Protein AF-A0A536QYJ9-F1 (afdb_monomer_lite)

Structure (mmCIF, N/CA/C/O backbone):
data_AF-A0A536QYJ9-F1
#
_entry.id   AF-A0A536QYJ9-F1
#
loop_
_atom_site.group_PDB
_atom_site.id
_atom_site.type_symbol
_atom_site.label_atom_id
_atom_site.label_alt_id
_atom_site.label_comp_id
_atom_site.label_asym_id
_atom_site.label_entity_id
_atom_site.label_seq_id
_atom_site.pdbx_PDB_ins_code
_atom_site.Cartn_x
_atom_site.Cartn_y
_atom_site.Cartn_z
_atom_site.occupancy
_atom_site.B_iso_or_equiv
_atom_site.auth_seq_id
_atom_site.auth_comp_id
_atom_site.auth_asym_id
_atom_site.auth_atom_id
_atom_site.pdbx_PDB_model_num
ATOM 1 N N . MET A 1 1 ? 11.737 17.768 -18.672 1.00 43.53 1 MET A N 1
ATOM 2 C CA . MET A 1 1 ? 11.820 16.689 -17.664 1.00 43.53 1 MET A CA 1
ATOM 3 C C . MET A 1 1 ? 13.024 15.822 -18.022 1.00 43.53 1 MET A C 1
ATOM 5 O O . MET A 1 1 ? 13.058 15.321 -19.137 1.00 43.53 1 MET A O 1
ATOM 9 N N . ARG A 1 2 ? 14.069 15.742 -17.184 1.00 56.22 2 ARG A N 1
ATOM 10 C CA . ARG A 1 2 ? 15.204 14.832 -17.441 1.00 56.22 2 ARG A CA 1
ATOM 11 C C . ARG A 1 2 ? 14.772 13.423 -17.020 1.00 56.22 2 ARG A C 1
ATOM 13 O O . ARG A 1 2 ? 14.446 13.232 -15.855 1.00 56.22 2 ARG A O 1
ATOM 20 N N . GLY A 1 3 ? 14.692 12.487 -17.964 1.00 69.94 3 GLY A N 1
ATOM 21 C CA . GLY A 1 3 ? 14.377 11.081 -17.687 1.00 69.94 3 GLY A CA 1
ATOM 22 C C . GLY A 1 3 ? 15.597 10.288 -17.201 1.00 69.94 3 GLY A C 1
ATOM 23 O O . GLY A 1 3 ? 16.715 10.798 -17.195 1.00 69.94 3 GLY A O 1
ATOM 24 N N . LEU A 1 4 ? 15.387 9.020 -16.839 1.00 80.19 4 LEU A N 1
ATOM 25 C CA . LEU A 1 4 ? 16.443 8.099 -16.388 1.00 80.19 4 LEU A CA 1
ATOM 26 C C . LEU A 1 4 ? 17.184 7.382 -17.538 1.00 80.19 4 LEU A C 1
ATOM 28 O O . LEU A 1 4 ? 18.007 6.519 -17.275 1.00 80.19 4 LEU A O 1
ATOM 32 N N . GLY A 1 5 ? 16.945 7.732 -18.807 1.00 74.44 5 GLY A N 1
ATOM 33 C CA . GLY A 1 5 ? 17.399 6.944 -19.970 1.00 74.44 5 GLY A CA 1
ATOM 34 C C . GLY A 1 5 ? 18.917 6.765 -20.148 1.00 74.44 5 GLY A C 1
ATOM 35 O O . GLY A 1 5 ? 19.335 5.905 -20.914 1.00 74.44 5 GLY A O 1
ATOM 36 N N . ALA A 1 6 ? 19.750 7.541 -19.447 1.00 81.06 6 ALA A N 1
ATOM 37 C CA . ALA A 1 6 ? 21.211 7.401 -19.471 1.00 81.06 6 ALA A CA 1
ATOM 38 C C . ALA A 1 6 ? 21.770 6.551 -18.309 1.00 81.06 6 ALA A C 1
ATOM 40 O O . ALA A 1 6 ? 22.979 6.340 -18.232 1.00 81.06 6 ALA A O 1
ATOM 41 N N . VAL A 1 7 ? 20.916 6.084 -17.390 1.00 85.88 7 VAL A N 1
ATOM 42 C CA . VAL A 1 7 ? 21.315 5.312 -16.206 1.00 85.88 7 VAL A CA 1
ATOM 43 C C . VAL A 1 7 ? 20.515 4.016 -16.103 1.00 85.88 7 VAL A C 1
ATOM 45 O O . VAL A 1 7 ? 19.355 3.955 -16.495 1.00 85.88 7 VAL A O 1
ATOM 48 N N . ARG A 1 8 ? 21.129 2.970 -15.540 1.00 85.88 8 ARG A N 1
ATOM 49 C CA . ARG A 1 8 ? 20.443 1.713 -15.204 1.00 85.88 8 ARG A CA 1
ATOM 50 C C . ARG A 1 8 ? 20.283 1.599 -13.687 1.00 85.88 8 ARG A C 1
ATOM 52 O O . ARG A 1 8 ? 21.277 1.322 -13.007 1.00 85.88 8 ARG A O 1
ATOM 59 N N . PRO A 1 9 ? 19.078 1.832 -13.134 1.00 88.06 9 PRO A N 1
ATOM 60 C CA . PRO A 1 9 ? 18.831 1.646 -11.710 1.00 88.06 9 PRO A CA 1
ATOM 61 C C . PRO A 1 9 ? 19.099 0.196 -11.308 1.00 88.06 9 PRO A C 1
ATOM 63 O O . PRO A 1 9 ? 18.628 -0.730 -11.957 1.00 88.06 9 PRO A O 1
ATOM 66 N N . ARG A 1 10 ? 19.858 -0.009 -10.228 1.00 90.94 10 ARG A N 1
ATOM 67 C CA . ARG A 1 10 ? 20.117 -1.358 -9.691 1.00 90.94 10 ARG A CA 1
ATOM 68 C C . ARG A 1 10 ? 19.046 -1.832 -8.714 1.00 90.94 10 ARG A C 1
ATOM 70 O O . ARG A 1 10 ? 18.957 -3.021 -8.438 1.00 90.94 10 ARG A O 1
ATOM 77 N N . VAL A 1 11 ? 18.288 -0.900 -8.145 1.00 92.44 11 VAL A N 1
ATOM 78 C CA . VAL A 1 11 ? 17.283 -1.164 -7.116 1.00 92.44 11 VAL A CA 1
ATOM 79 C C . VAL A 1 11 ? 16.106 -0.226 -7.343 1.00 92.44 11 VAL A C 1
ATOM 81 O O . VAL A 1 11 ? 16.300 0.976 -7.519 1.00 92.44 11 VAL A O 1
ATOM 84 N N . LEU A 1 12 ? 14.898 -0.780 -7.281 1.00 92.44 12 LEU A N 1
ATOM 85 C CA . LEU A 1 12 ? 13.642 -0.043 -7.211 1.00 92.44 12 LEU A CA 1
ATOM 86 C C . LEU A 1 12 ? 12.923 -0.450 -5.921 1.00 92.44 12 LEU A C 1
ATOM 88 O O . LEU A 1 12 ? 12.764 -1.637 -5.646 1.00 92.44 12 LEU A O 1
ATOM 92 N N . ARG A 1 13 ? 12.522 0.534 -5.114 1.00 95.44 13 ARG A N 1
ATOM 93 C CA . ARG A 1 13 ? 11.720 0.349 -3.897 1.00 95.44 13 ARG A CA 1
ATOM 94 C C . ARG A 1 13 ? 10.723 1.492 -3.801 1.00 95.44 13 ARG A C 1
ATOM 96 O O . ARG A 1 13 ? 11.079 2.628 -4.104 1.00 95.44 13 ARG A O 1
ATOM 103 N N . GLY A 1 14 ? 9.508 1.198 -3.361 1.00 95.25 14 GLY A N 1
ATOM 104 C CA . GLY A 1 14 ? 8.482 2.214 -3.179 1.00 95.25 14 GLY A CA 1
ATOM 105 C C . GLY A 1 14 ? 7.215 1.655 -2.551 1.00 95.25 14 GLY A C 1
ATOM 106 O O . GLY A 1 14 ? 6.963 0.453 -2.605 1.00 95.25 14 GLY A O 1
ATOM 107 N N . LEU A 1 15 ? 6.428 2.557 -1.970 1.00 97.00 15 LEU A N 1
ATOM 108 C CA . LEU A 1 15 ? 5.055 2.303 -1.554 1.00 97.00 15 LEU A CA 1
ATOM 109 C C . LEU A 1 15 ? 4.164 2.508 -2.779 1.00 97.00 15 LEU A C 1
ATOM 111 O O . LEU A 1 15 ? 3.984 3.635 -3.237 1.00 97.00 15 LEU A O 1
ATOM 115 N N . LEU A 1 16 ? 3.694 1.410 -3.368 1.00 97.44 16 LEU A N 1
ATOM 116 C CA . LEU A 1 16 ? 3.023 1.436 -4.674 1.00 97.44 16 LEU A CA 1
ATOM 117 C C . LEU A 1 16 ? 1.493 1.378 -4.573 1.00 97.44 16 LEU A C 1
ATOM 119 O O . LEU A 1 16 ? 0.806 1.662 -5.553 1.00 97.44 16 LEU A O 1
ATOM 123 N N . ASN A 1 17 ? 0.953 1.074 -3.394 1.00 97.62 17 ASN A N 1
ATOM 124 C CA . ASN A 1 17 ? -0.481 0.978 -3.160 1.00 97.62 17 ASN A CA 1
ATOM 125 C C . ASN A 1 17 ? -0.909 1.895 -2.002 1.00 97.62 17 ASN A C 1
ATOM 127 O O . ASN A 1 17 ? -0.376 1.820 -0.893 1.00 97.62 17 ASN A O 1
ATOM 131 N N . GLY A 1 18 ? -1.847 2.803 -2.288 1.00 96.56 18 GLY A N 1
ATOM 132 C CA . GLY A 1 18 ? -2.297 3.826 -1.342 1.00 96.56 18 GLY A CA 1
ATOM 133 C C . GLY A 1 18 ? -3.121 3.249 -0.192 1.00 96.56 18 GLY A C 1
ATOM 134 O O . GLY A 1 18 ? -2.906 3.638 0.954 1.00 96.56 18 GLY A O 1
ATOM 135 N N . THR A 1 19 ? -3.994 2.282 -0.481 1.00 97.94 19 THR A N 1
ATOM 136 C CA . THR A 1 19 ? -4.867 1.609 0.489 1.00 97.94 19 THR A CA 1
ATOM 137 C C . THR A 1 19 ? -4.063 0.912 1.585 1.00 97.94 19 THR A C 1
ATOM 139 O O . THR A 1 19 ? -4.215 1.214 2.766 1.00 97.94 19 THR A O 1
ATOM 142 N N . THR A 1 20 ? -3.126 0.045 1.203 1.00 97.69 20 THR A N 1
ATOM 143 C CA . THR A 1 20 ? -2.227 -0.655 2.135 1.00 97.69 20 THR A CA 1
ATOM 144 C C . THR A 1 20 ? -1.313 0.306 2.883 1.00 97.69 20 THR A C 1
ATOM 146 O O . THR A 1 20 ? -1.110 0.139 4.083 1.00 97.69 20 THR A O 1
ATOM 149 N N . THR A 1 21 ? -0.816 1.360 2.226 1.00 97.88 21 THR A N 1
ATOM 150 C CA . THR A 1 21 ? -0.031 2.405 2.904 1.00 97.88 21 THR A CA 1
ATOM 151 C C . THR A 1 21 ? -0.855 3.095 3.993 1.00 97.88 21 THR A C 1
ATOM 153 O O . THR A 1 21 ? -0.365 3.297 5.106 1.00 97.88 21 THR A O 1
ATOM 156 N N . TYR A 1 22 ? -2.116 3.428 3.706 1.00 98.06 22 TYR A N 1
ATOM 157 C CA . TYR A 1 22 ? -3.022 4.018 4.685 1.00 98.06 22 TYR A CA 1
ATOM 158 C C . TYR A 1 22 ? -3.267 3.064 5.859 1.00 98.06 22 TYR A C 1
ATOM 160 O O . TYR A 1 22 ? -3.082 3.473 7.007 1.00 98.06 22 TYR A O 1
ATOM 168 N N . ILE A 1 23 ? -3.604 1.801 5.581 1.00 98.25 23 ILE A N 1
ATOM 169 C CA . ILE A 1 23 ? -3.853 0.766 6.596 1.00 98.25 23 ILE A CA 1
ATOM 170 C C . ILE A 1 23 ? -2.636 0.605 7.515 1.00 98.25 23 ILE A C 1
ATOM 172 O O . ILE A 1 23 ? -2.773 0.732 8.731 1.00 98.25 23 ILE A O 1
ATOM 176 N N . CYS A 1 24 ? -1.432 0.440 6.956 1.00 98.12 24 CYS A N 1
ATOM 177 C CA . CYS A 1 24 ? -0.199 0.351 7.741 1.00 98.12 24 CYS A CA 1
ATOM 178 C C . CYS A 1 24 ? 0.015 1.597 8.614 1.00 98.12 24 CYS A C 1
ATOM 180 O O . CYS A 1 24 ? 0.314 1.460 9.797 1.00 98.12 24 CYS A O 1
ATOM 182 N N . SER A 1 25 ? -0.229 2.805 8.085 1.00 98.25 25 SER A N 1
ATOM 183 C CA . SER A 1 25 ? -0.109 4.045 8.872 1.00 98.25 25 SER A CA 1
ATOM 184 C C . SER A 1 25 ? -1.084 4.104 10.053 1.00 98.25 25 SER A C 1
ATOM 186 O O . SER A 1 25 ? -0.780 4.703 11.080 1.00 98.25 25 SER A O 1
ATOM 188 N N . ARG A 1 26 ? -2.276 3.501 9.926 1.00 98.50 26 ARG A N 1
ATOM 189 C CA . ARG A 1 26 ? -3.245 3.402 11.025 1.00 98.50 26 ARG A CA 1
ATOM 190 C C . ARG A 1 26 ? -2.792 2.361 12.048 1.00 98.50 26 ARG A C 1
ATOM 192 O O . ARG A 1 26 ? -2.847 2.632 13.247 1.00 98.50 26 ARG A O 1
ATOM 199 N N . MET A 1 27 ? -2.289 1.218 11.593 1.00 98.50 27 MET A N 1
ATOM 200 C CA . MET A 1 27 ? -1.757 0.173 12.472 1.00 98.50 27 MET A CA 1
ATOM 201 C C . MET A 1 27 ? -0.539 0.652 13.273 1.00 98.50 27 MET A C 1
ATOM 203 O O . MET A 1 27 ? -0.427 0.340 14.455 1.00 98.50 27 MET A O 1
ATOM 207 N N . GLU A 1 28 ? 0.322 1.493 12.691 1.00 98.44 28 GLU A N 1
ATOM 208 C CA . GLU A 1 28 ? 1.438 2.144 13.401 1.00 98.44 28 GLU A CA 1
ATOM 209 C C . GLU A 1 28 ? 0.979 3.009 14.588 1.00 98.44 28 GLU A C 1
ATOM 211 O O . GLU A 1 28 ? 1.735 3.203 15.537 1.00 98.44 28 GLU A O 1
ATOM 216 N N . THR A 1 29 ? -0.26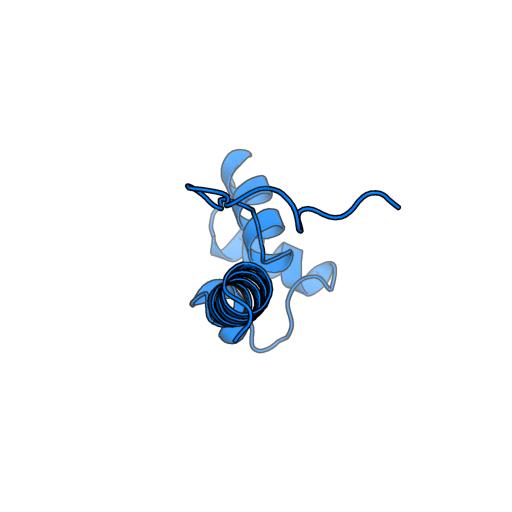9 3.490 14.581 1.00 98.31 29 THR A N 1
ATOM 217 C CA . THR A 1 29 ? -0.858 4.225 15.717 1.00 98.31 29 THR A CA 1
ATOM 218 C C . THR A 1 29 ? -1.454 3.318 16.798 1.00 98.31 29 THR A C 1
ATOM 220 O O . THR A 1 29 ? -2.005 3.820 17.775 1.00 98.31 29 THR A O 1
ATOM 223 N N . GLY A 1 30 ? -1.342 1.994 16.645 1.00 98.25 30 GLY A N 1
ATOM 224 C CA . GLY A 1 30 ? -1.830 0.995 17.599 1.00 98.25 30 GLY A CA 1
ATOM 225 C C . GLY A 1 30 ? -3.186 0.375 17.255 1.00 98.25 30 GLY A C 1
ATOM 226 O O . GLY A 1 30 ? -3.706 -0.393 18.060 1.00 98.25 30 GLY A O 1
ATOM 227 N N . LYS A 1 31 ? -3.763 0.687 16.087 1.00 98.44 31 LYS A N 1
ATOM 228 C CA . LYS A 1 31 ? -5.017 0.070 15.626 1.00 98.44 31 LYS A CA 1
ATOM 229 C C . LYS A 1 31 ? -4.783 -1.354 15.137 1.00 98.44 31 LYS A C 1
ATOM 231 O O . LYS A 1 31 ? -3.731 -1.669 14.579 1.00 98.44 31 LYS A O 1
ATOM 236 N N . SER A 1 32 ? -5.788 -2.202 15.303 1.00 98.75 32 SER A N 1
ATOM 237 C CA . SER A 1 32 ? -5.826 -3.501 14.637 1.00 98.75 32 SER A CA 1
ATOM 238 C C . SER A 1 32 ? -5.964 -3.340 13.118 1.00 98.75 32 SER A C 1
ATOM 240 O O . SER A 1 32 ? -6.339 -2.280 12.610 1.00 98.75 32 SER A O 1
ATOM 242 N N . PHE A 1 33 ? -5.665 -4.412 12.382 1.00 98.25 33 PHE A N 1
ATOM 243 C CA . PHE A 1 33 ? -5.870 -4.450 10.934 1.00 98.25 33 PHE A CA 1
ATOM 244 C C . PHE A 1 33 ? -7.339 -4.196 10.562 1.00 98.25 33 PHE A C 1
ATOM 246 O O . PHE A 1 33 ? -7.604 -3.371 9.693 1.00 98.25 33 PHE A O 1
ATOM 253 N N . ASP A 1 34 ? -8.282 -4.837 11.258 1.00 98.38 34 ASP A N 1
ATOM 254 C CA . ASP A 1 34 ? -9.716 -4.718 10.967 1.00 98.38 34 ASP A CA 1
ATOM 255 C C . ASP A 1 34 ? -10.228 -3.286 11.185 1.00 98.38 34 ASP A C 1
ATOM 257 O O . ASP A 1 34 ? -10.964 -2.756 10.353 1.00 98.38 34 ASP A O 1
ATOM 261 N N . GLU A 1 35 ? -9.792 -2.620 12.261 1.00 98.56 35 GLU A N 1
ATOM 262 C CA . GLU A 1 35 ? -10.112 -1.206 12.507 1.00 98.56 35 GLU A CA 1
ATOM 263 C C . GLU A 1 35 ? -9.532 -0.300 11.414 1.00 98.56 35 GLU A C 1
ATOM 265 O O . GLU A 1 35 ? -10.219 0.580 10.895 1.00 98.56 35 GLU A O 1
ATOM 270 N N . ALA A 1 36 ? -8.271 -0.522 11.036 1.00 98.56 36 ALA A N 1
ATOM 271 C CA . ALA A 1 36 ? -7.604 0.246 9.991 1.00 98.56 36 ALA A CA 1
ATOM 272 C C . ALA A 1 36 ? -8.256 0.054 8.611 1.00 98.56 36 ALA A C 1
ATOM 274 O O . ALA A 1 36 ? -8.394 1.021 7.859 1.00 98.56 36 ALA A O 1
ATOM 275 N N . LEU A 1 37 ? -8.674 -1.172 8.284 1.00 98.25 37 LEU A N 1
ATOM 276 C CA . LEU A 1 37 ? -9.376 -1.497 7.046 1.00 98.25 37 LEU A CA 1
ATOM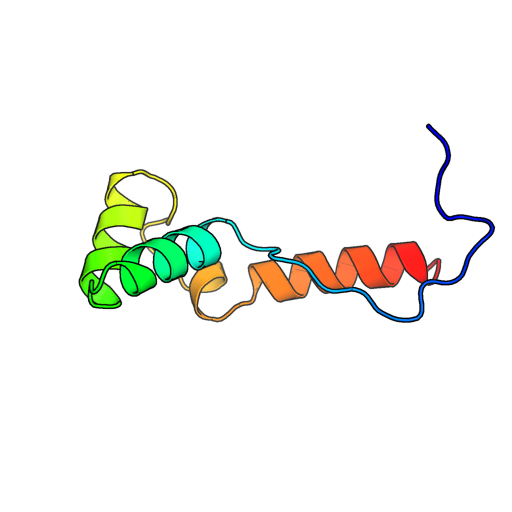 277 C C . LEU A 1 37 ? -10.772 -0.865 7.015 1.00 98.25 37 LEU A C 1
ATOM 279 O O . LEU A 1 37 ? -11.140 -0.251 6.014 1.00 98.25 37 LEU A O 1
ATOM 283 N N . ALA A 1 38 ? -11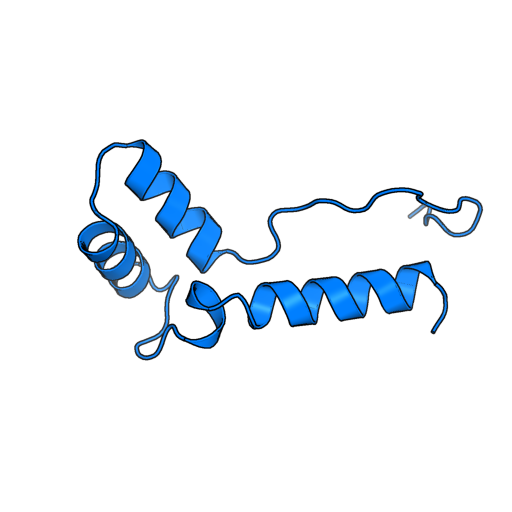.522 -0.943 8.116 1.00 98.06 38 ALA A N 1
ATOM 284 C CA . ALA A 1 38 ? -12.830 -0.302 8.224 1.00 98.06 38 ALA A CA 1
ATOM 285 C C . ALA A 1 38 ? -12.734 1.225 8.048 1.00 98.06 38 ALA A C 1
ATOM 287 O O . ALA A 1 38 ? -13.549 1.825 7.345 1.00 98.06 38 ALA A O 1
ATOM 288 N N . GLU A 1 39 ? -11.708 1.861 8.623 1.00 98.06 39 GLU A N 1
ATOM 289 C CA . GLU A 1 39 ? -11.431 3.285 8.404 1.00 98.06 39 GLU A CA 1
ATOM 290 C C . GLU A 1 39 ? -11.053 3.594 6.955 1.00 98.06 39 GLU A C 1
ATOM 292 O O . GLU A 1 39 ? -11.529 4.585 6.400 1.00 98.06 39 GLU A O 1
ATOM 297 N N . ALA A 1 40 ? -10.230 2.748 6.330 1.00 98.00 40 ALA A N 1
ATOM 298 C CA . ALA A 1 40 ? -9.862 2.895 4.927 1.00 98.00 40 ALA A CA 1
ATOM 299 C C . ALA A 1 40 ? -11.097 2.828 4.014 1.00 98.00 40 ALA A C 1
ATOM 301 O O . ALA A 1 40 ? -11.228 3.657 3.115 1.00 98.00 40 ALA A O 1
ATOM 302 N N . MET A 1 41 ? -12.027 1.905 4.273 1.00 97.81 41 MET A N 1
ATOM 303 C CA . MET A 1 41 ? -13.298 1.803 3.546 1.00 97.81 41 MET A CA 1
ATOM 304 C C . MET A 1 41 ? -14.184 3.034 3.772 1.00 97.81 41 MET A C 1
ATOM 306 O O . MET A 1 41 ? -14.668 3.636 2.816 1.00 97.81 41 MET A O 1
ATOM 310 N N . ALA A 1 42 ? -14.358 3.461 5.026 1.00 97.75 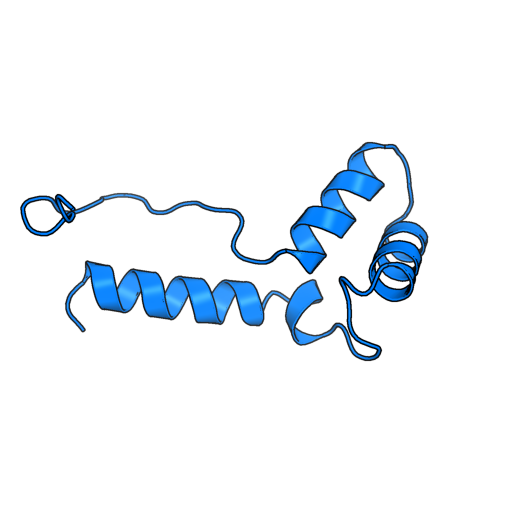42 ALA A N 1
ATOM 311 C CA . ALA A 1 42 ? -15.188 4.619 5.363 1.00 97.75 42 ALA A CA 1
ATOM 312 C C . ALA A 1 42 ? -14.658 5.932 4.759 1.00 97.75 42 ALA A C 1
ATOM 314 O O . ALA A 1 42 ? -15.437 6.806 4.383 1.00 97.75 42 ALA A O 1
ATOM 315 N N . ALA A 1 43 ? -13.335 6.066 4.650 1.00 96.25 43 ALA A N 1
ATOM 316 C CA . ALA A 1 43 ? -12.674 7.207 4.025 1.00 96.25 43 ALA A CA 1
ATOM 317 C C . ALA A 1 43 ? -12.578 7.104 2.488 1.00 96.25 43 ALA A C 1
ATOM 319 O O . ALA A 1 43 ? -12.094 8.040 1.853 1.00 96.25 43 ALA A O 1
ATOM 320 N N . GLY A 1 44 ? -13.026 5.993 1.890 1.00 96.19 44 GLY A N 1
ATOM 321 C CA . GLY A 1 44 ? -12.984 5.764 0.445 1.00 96.19 44 GLY A CA 1
ATOM 322 C C . GLY A 1 44 ? -11.596 5.431 -0.110 1.00 96.19 44 GLY A C 1
ATOM 323 O O . GLY A 1 44 ? -11.383 5.559 -1.312 1.00 96.19 44 GLY A O 1
ATOM 324 N N . TYR A 1 45 ? -10.648 5.026 0.742 1.00 95.06 45 TYR A N 1
ATOM 325 C CA . TYR A 1 45 ? -9.356 4.490 0.302 1.00 95.06 45 TYR A CA 1
ATOM 326 C C . TYR A 1 45 ? -9.466 3.036 -0.165 1.00 95.06 45 TYR A C 1
ATOM 328 O O . TYR A 1 45 ? -8.781 2.671 -1.110 1.00 95.06 45 TYR A O 1
ATOM 336 N N . ALA A 1 46 ? -10.300 2.222 0.489 1.00 96.75 46 ALA A N 1
ATOM 337 C CA . ALA A 1 46 ? -10.537 0.822 0.137 1.00 96.75 46 ALA A CA 1
ATOM 338 C C . ALA A 1 46 ? -11.945 0.635 -0.445 1.00 96.75 46 ALA A C 1
ATOM 340 O O . ALA A 1 46 ? -12.908 1.217 0.058 1.00 96.75 46 ALA A O 1
ATOM 341 N N . GLU A 1 47 ? -12.072 -0.206 -1.471 1.00 93.81 47 GLU A N 1
ATOM 342 C CA . GLU A 1 47 ? -13.372 -0.658 -1.974 1.00 93.81 47 GLU A CA 1
ATOM 343 C C . GLU A 1 47 ? -13.994 -1.721 -1.053 1.00 93.81 47 GLU A C 1
ATOM 345 O O . GLU A 1 47 ? -13.344 -2.235 -0.143 1.00 93.81 47 GLU A O 1
ATOM 350 N N . ALA A 1 48 ? -15.268 -2.058 -1.292 1.00 93.44 48 ALA A N 1
ATOM 351 C CA . ALA A 1 48 ? -15.989 -3.083 -0.531 1.00 93.44 48 ALA A CA 1
ATOM 352 C C . ALA A 1 48 ? -15.301 -4.460 -0.592 1.00 93.44 48 ALA A C 1
ATOM 354 O O . ALA A 1 48 ? -15.318 -5.197 0.391 1.00 93.44 48 ALA A O 1
ATOM 355 N N . ASP A 1 49 ? -14.694 -4.776 -1.737 1.00 96.44 49 ASP A N 1
ATOM 356 C CA . ASP A 1 49 ? -13.772 -5.893 -1.903 1.00 96.44 49 ASP A CA 1
ATOM 357 C C . ASP A 1 49 ? -12.337 -5.341 -2.024 1.00 96.44 49 ASP A C 1
ATOM 359 O O . ASP A 1 49 ? -11.954 -4.851 -3.090 1.00 96.44 49 ASP A O 1
ATOM 363 N N . PRO A 1 50 ? -11.536 -5.379 -0.944 1.00 95.81 50 PRO A N 1
ATOM 364 C CA . PRO A 1 50 ? -10.190 -4.824 -0.937 1.00 95.81 50 PRO A CA 1
ATOM 365 C C . PRO A 1 50 ? -9.120 -5.837 -1.379 1.00 95.81 50 PRO A C 1
ATOM 367 O O . PRO A 1 50 ? -7.933 -5.548 -1.215 1.00 95.81 50 PRO A O 1
ATOM 370 N N . THR A 1 51 ? -9.486 -7.016 -1.910 1.00 97.19 51 THR A N 1
ATOM 371 C CA . THR A 1 51 ? -8.547 -8.116 -2.213 1.00 97.19 51 THR A CA 1
ATOM 372 C C . THR A 1 51 ? -7.342 -7.665 -3.037 1.00 97.19 51 THR A C 1
ATOM 374 O O . THR A 1 51 ? -6.204 -7.970 -2.683 1.00 97.19 51 THR A O 1
ATOM 377 N N . ASN A 1 52 ? -7.549 -6.872 -4.093 1.00 96.44 52 ASN A N 1
ATOM 378 C CA . ASN A 1 52 ? -6.439 -6.406 -4.932 1.00 96.44 52 ASN A CA 1
ATOM 379 C C . ASN A 1 52 ? -5.413 -5.549 -4.176 1.00 96.44 52 ASN A C 1
ATOM 381 O O . ASN A 1 52 ? -4.233 -5.544 -4.537 1.00 96.44 52 ASN A O 1
ATOM 385 N N . ASP A 1 53 ? -5.854 -4.837 -3.143 1.00 96.81 53 ASP A N 1
ATOM 386 C CA . ASP A 1 53 ? -4.993 -4.019 -2.305 1.00 96.81 53 ASP A CA 1
ATOM 387 C C . ASP A 1 53 ? -4.297 -4.880 -1.245 1.00 96.81 53 ASP A C 1
ATOM 389 O O . ASP A 1 53 ? -3.066 -4.917 -1.200 1.00 96.81 53 ASP A O 1
ATOM 393 N N . VAL A 1 54 ? -5.070 -5.588 -0.411 1.00 96.31 54 VAL A N 1
ATOM 394 C CA . VAL A 1 54 ? -4.553 -6.277 0.789 1.00 96.31 54 VAL A CA 1
ATOM 395 C C . VAL A 1 54 ? -3.720 -7.516 0.468 1.00 96.31 54 VAL A C 1
ATOM 397 O O . VAL A 1 54 ? -2.760 -7.789 1.187 1.00 96.31 54 VAL A O 1
ATOM 400 N N . ASP A 1 55 ? -4.004 -8.194 -0.649 1.00 97.19 55 ASP A N 1
ATOM 401 C CA . ASP A 1 55 ? -3.198 -9.325 -1.130 1.00 97.19 55 ASP A CA 1
ATOM 402 C C . ASP A 1 55 ? -2.014 -8.863 -2.004 1.00 97.19 55 ASP A C 1
ATOM 404 O O . ASP A 1 55 ? -1.182 -9.662 -2.441 1.00 97.19 55 ASP A O 1
ATOM 408 N N . GLY A 1 56 ? -1.893 -7.552 -2.247 1.00 96.81 56 GLY A N 1
ATOM 409 C CA . GLY A 1 56 ? -0.739 -6.937 -2.902 1.00 96.81 56 GLY A CA 1
ATOM 410 C C . GLY A 1 56 ? -0.736 -7.001 -4.432 1.00 96.81 56 GLY A 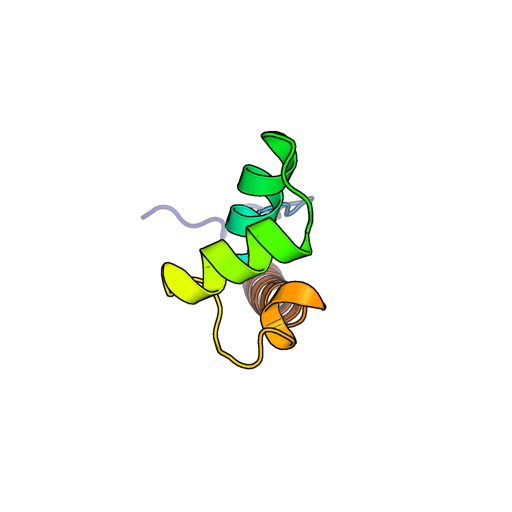C 1
ATOM 411 O O . GLY A 1 56 ? 0.275 -6.650 -5.049 1.00 96.81 56 GLY A O 1
ATOM 412 N N . HIS A 1 57 ? -1.838 -7.407 -5.067 1.00 97.94 57 HIS A N 1
ATOM 413 C CA . HIS A 1 57 ? -1.942 -7.485 -6.527 1.00 97.94 57 HIS A CA 1
ATOM 414 C C . HIS A 1 57 ? -1.727 -6.130 -7.207 1.00 97.94 57 HIS A C 1
ATOM 416 O O . HIS A 1 57 ? -0.926 -6.038 -8.138 1.00 97.94 57 HIS A O 1
ATOM 422 N N . ASP A 1 58 ? -2.355 -5.063 -6.711 1.00 97.44 58 ASP A N 1
ATOM 423 C CA . ASP A 1 58 ? -2.195 -3.718 -7.274 1.00 97.44 58 ASP A CA 1
ATOM 424 C C . ASP A 1 58 ? -0.731 -3.238 -7.208 1.00 97.44 58 ASP A C 1
ATOM 426 O O . ASP A 1 58 ? -0.174 -2.741 -8.193 1.00 97.44 58 ASP A O 1
ATOM 430 N N . ALA A 1 59 ? -0.058 -3.471 -6.076 1.00 97.94 59 ALA A N 1
ATOM 431 C CA . ALA A 1 59 ? 1.360 -3.156 -5.928 1.00 97.94 59 ALA A CA 1
ATOM 432 C C . ALA A 1 59 ? 2.232 -3.972 -6.901 1.00 97.94 59 ALA A C 1
ATOM 434 O O . ALA A 1 59 ? 3.161 -3.421 -7.502 1.00 97.94 59 ALA A O 1
ATOM 435 N N . ALA A 1 60 ? 1.923 -5.258 -7.098 1.00 97.94 60 ALA A N 1
ATOM 436 C CA . ALA A 1 60 ? 2.628 -6.126 -8.036 1.00 97.94 60 ALA A CA 1
ATOM 437 C C . ALA A 1 60 ? 2.439 -5.676 -9.494 1.00 97.94 60 ALA A C 1
ATOM 439 O O . ALA A 1 60 ? 3.416 -5.606 -10.245 1.00 97.94 60 ALA A O 1
ATOM 440 N N . TYR A 1 61 ? 1.219 -5.304 -9.892 1.00 97.62 61 TYR A N 1
ATOM 441 C CA . TYR A 1 61 ? 0.940 -4.789 -11.234 1.00 97.62 61 TYR A CA 1
ATOM 442 C C . TYR A 1 61 ? 1.703 -3.495 -11.500 1.00 97.62 61 TYR A C 1
ATOM 444 O O . TYR A 1 61 ? 2.414 -3.394 -12.503 1.00 97.62 61 TYR A O 1
ATOM 452 N N . LYS A 1 62 ? 1.656 -2.540 -10.568 1.00 97.75 62 LYS A N 1
ATOM 453 C CA . LYS A 1 62 ? 2.412 -1.285 -10.681 1.00 97.75 62 LYS A CA 1
ATOM 454 C C . LYS A 1 62 ? 3.915 -1.524 -10.753 1.00 97.75 62 LYS A C 1
ATOM 456 O O . LYS A 1 62 ? 4.586 -0.921 -11.590 1.00 97.75 62 LYS A O 1
ATOM 461 N N . LEU A 1 63 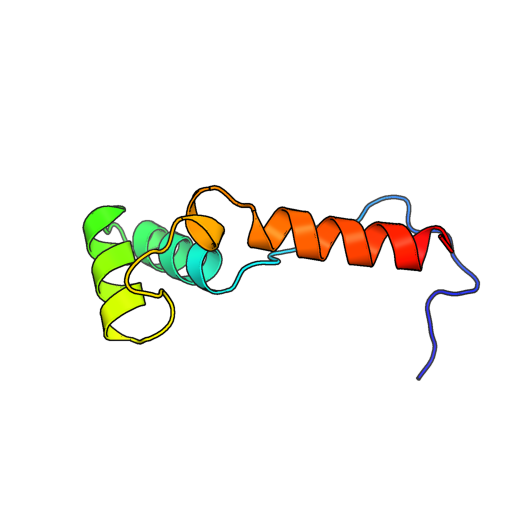? 4.450 -2.426 -9.928 1.00 97.12 63 LEU A N 1
ATOM 462 C CA . LEU A 1 63 ? 5.868 -2.772 -9.972 1.00 97.12 63 LEU A CA 1
ATOM 463 C C . LEU A 1 63 ? 6.251 -3.395 -11.317 1.00 97.12 63 LEU A C 1
ATOM 465 O O . LEU A 1 63 ? 7.282 -3.027 -11.873 1.00 97.12 63 LEU A O 1
ATOM 469 N N . SER A 1 64 ? 5.422 -4.289 -11.862 1.00 96.50 64 SER A N 1
ATOM 470 C CA . SER A 1 64 ? 5.686 -4.924 -13.157 1.00 96.50 64 SER A CA 1
ATOM 471 C C . SER A 1 64 ? 5.785 -3.899 -14.289 1.00 96.50 64 SER A C 1
ATOM 473 O O . SER A 1 64 ? 6.750 -3.929 -15.047 1.00 96.50 64 SER A O 1
ATOM 475 N N . ILE A 1 65 ? 4.874 -2.919 -14.336 1.00 95.94 65 ILE A N 1
ATOM 476 C CA . ILE A 1 65 ? 4.905 -1.825 -15.316 1.00 95.94 65 ILE A CA 1
ATOM 477 C C . ILE A 1 65 ? 6.179 -0.990 -15.154 1.00 95.94 65 ILE A C 1
ATOM 479 O O . ILE A 1 65 ? 6.865 -0.715 -16.137 1.00 95.94 65 ILE A O 1
ATOM 483 N N . LEU A 1 66 ? 6.529 -0.607 -13.921 1.00 94.75 66 LEU A N 1
ATOM 484 C CA . LEU A 1 66 ? 7.748 0.162 -13.656 1.00 94.75 66 LEU A CA 1
ATOM 485 C C . LEU A 1 66 ? 9.007 -0.600 -14.088 1.00 94.75 66 LEU A C 1
ATOM 487 O O . LEU A 1 66 ? 9.894 -0.011 -14.701 1.00 94.75 66 LEU A O 1
ATOM 491 N N . VAL A 1 67 ? 9.083 -1.903 -13.807 1.00 93.56 67 VAL A N 1
ATOM 492 C CA . VAL A 1 67 ? 10.209 -2.752 -14.218 1.00 93.56 67 VAL A CA 1
ATOM 493 C C . VAL A 1 67 ? 10.278 -2.872 -15.740 1.00 93.56 67 VAL A C 1
ATOM 495 O O . VAL A 1 67 ? 11.362 -2.714 -16.296 1.00 93.56 67 VAL A O 1
ATOM 498 N N . SER A 1 68 ? 9.153 -3.077 -16.429 1.00 93.19 68 SER A N 1
ATOM 499 C CA . SER A 1 68 ? 9.111 -3.116 -17.898 1.00 93.19 68 SER A CA 1
ATOM 500 C C . SER A 1 68 ? 9.622 -1.813 -18.517 1.00 93.19 68 SER A C 1
ATOM 502 O O . SER A 1 68 ? 10.518 -1.844 -19.360 1.00 93.19 68 SER A O 1
ATOM 504 N N . LEU A 1 69 ? 9.171 -0.660 -18.009 1.00 91.12 69 LEU A N 1
ATOM 505 C CA . LEU A 1 69 ? 9.632 0.656 -18.469 1.00 91.12 69 LEU A CA 1
ATOM 506 C C . LEU A 1 69 ? 11.130 0.889 -18.224 1.00 91.12 69 LEU A C 1
ATOM 508 O O . LEU A 1 69 ? 11.803 1.485 -19.064 1.00 91.12 69 LEU A O 1
ATOM 512 N N . LEU A 1 70 ? 11.665 0.431 -17.087 1.00 89.88 70 LEU A N 1
ATOM 513 C CA . LEU A 1 70 ? 13.090 0.562 -16.761 1.00 89.88 70 LEU A CA 1
ATOM 514 C C . LEU A 1 70 ? 13.982 -0.360 -17.602 1.00 89.88 70 LEU A C 1
ATOM 516 O O . LEU A 1 70 ? 15.121 -0.008 -17.907 1.00 89.88 70 LEU A O 1
ATOM 520 N N . GLU A 1 71 ? 13.465 -1.526 -17.982 1.00 87.62 71 GLU A N 1
ATOM 521 C CA . GLU A 1 71 ? 14.172 -2.514 -18.797 1.00 87.62 71 GLU A CA 1
ATOM 522 C C . GLU A 1 71 ? 13.995 -2.283 -20.307 1.00 87.62 71 GLU A C 1
ATOM 524 O O . GLU A 1 71 ? 14.733 -2.865 -21.102 1.00 87.62 71 GLU A O 1
ATOM 529 N N . GLY A 1 72 ? 13.052 -1.422 -20.703 1.00 83.75 72 GLY A N 1
ATOM 530 C CA . GLY A 1 72 ? 12.714 -1.157 -22.102 1.00 83.75 72 GLY A CA 1
ATOM 531 C C . GLY A 1 72 ? 11.965 -2.313 -22.768 1.00 83.75 72 GLY A C 1
ATOM 532 O O . GLY A 1 72 ? 12.221 -2.599 -23.938 1.00 83.75 72 GLY A O 1
ATOM 533 N N . ARG A 1 73 ? 11.098 -2.997 -22.012 1.00 72.12 73 ARG A N 1
ATOM 534 C CA . ARG A 1 73 ? 10.227 -4.088 -22.472 1.00 72.12 73 ARG A CA 1
ATOM 535 C C . ARG A 1 73 ? 8.770 -3.655 -22.548 1.00 72.12 73 ARG A C 1
ATOM 537 O O . ARG A 1 73 ? 8.368 -2.805 -21.722 1.00 72.12 73 ARG A O 1
#

Foldseek 3Di:
DDDCVVDQDPDDDDDQQPLVVQLVVVVVVVDDSVVSNVVCVVVVSADPDNCCPPVCVRVVVRVVVVVCVSVVD

pLDDT: mean 93.21, std 9.6, range [43.53, 98.75]

Sequence (73 aa):
MRGLGAVRPRVLRGLLNGTTTYICSRMETGKSFDEALAEAMAAGYAEADPTNDVDGHDAAYKLSILVSLLEGR

Secondary structure (DSSP, 8-state):
---STT---S-------HHHHHHHHHHTTT--HHHHHHHHHHTTSS-SS-HHHHTSHHHHHHHHHHHHHHHT-

Radius of gyration: 15.59 Å; chains: 1; bounding box: 37×26×40 Å